Protein AF-A0A7V1WWI4-F1 (afdb_monomer_lite)

Sequence (145 aa):
MEKRYGAALFLVFLICSLVLLLKLFWTYMSAIVLAALIASVFYPLYHRVKMAFRNRESLASLCVTLFLLAILVVPVGWFVGTLSNEAFDFYRRSTTEVSVKRIQDIIEHDPVWAERFKKLGKMTGLTITPHTVEELADAIGKKVG

Radius of gyration: 31.29 Å; chains: 1; bounding box: 67×31×86 Å

Secondary structure (DSSP, 8-state):
-THHHHHHHHHHHHHHHHHHHHHHHHHTHHHHHHHHHHHHHTHHHHHHHHHHTTT-HHHHHHHHHHHHHHHHHHHHHHHHHHHHHHHHHHHHHHHHHS-HHHHHHHHHH-HHHHHHHHHHHHHHS----HHHHHHHHHHHHHHH-

pLDDT: mean 79.8, std 14.47, range [42.44, 97.56]

Structure (mmCIF, N/CA/C/O backbone):
data_AF-A0A7V1WWI4-F1
#
_entry.id   AF-A0A7V1WWI4-F1
#
loop_
_atom_site.group_PDB
_atom_site.id
_atom_site.type_symbol
_atom_site.label_atom_id
_atom_site.label_alt_id
_atom_site.label_comp_id
_atom_site.label_asym_id
_atom_site.label_entity_id
_atom_site.label_seq_id
_atom_site.pdbx_PDB_ins_code
_atom_site.Cartn_x
_atom_site.Cartn_y
_atom_site.Cartn_z
_atom_site.occupancy
_atom_site.B_iso_or_equiv
_atom_site.auth_seq_id
_atom_site.auth_comp_id
_atom_site.auth_asym_id
_atom_site.auth_atom_id
_atom_site.pdbx_PDB_model_num
ATOM 1 N N . MET A 1 1 ? 27.916 -12.711 37.348 1.00 52.62 1 MET A N 1
ATOM 2 C CA . MET A 1 1 ? 27.835 -11.558 36.419 1.00 52.62 1 MET A CA 1
ATOM 3 C C . MET A 1 1 ? 27.254 -11.920 35.042 1.00 52.62 1 MET A C 1
ATOM 5 O O . MET A 1 1 ? 26.811 -11.020 34.346 1.00 52.62 1 MET A O 1
ATOM 9 N N . GLU A 1 2 ? 27.108 -13.209 34.714 1.00 60.47 2 GLU A N 1
ATOM 10 C CA . GLU A 1 2 ? 26.528 -13.769 33.472 1.00 60.47 2 GLU A CA 1
ATOM 11 C C . GLU A 1 2 ? 25.125 -13.245 33.073 1.00 60.47 2 GLU A C 1
ATOM 13 O O . GLU A 1 2 ? 24.885 -12.916 31.914 1.00 60.47 2 GLU A O 1
ATOM 18 N N . LYS A 1 3 ? 24.184 -13.087 34.025 1.00 61.59 3 LYS A N 1
ATOM 19 C CA . LYS A 1 3 ? 22.792 -12.671 33.724 1.00 61.59 3 LYS A CA 1
ATOM 20 C C . LYS A 1 3 ? 22.660 -11.258 33.127 1.00 61.59 3 LYS A C 1
ATOM 22 O O . LYS A 1 3 ? 21.661 -10.974 32.473 1.00 61.59 3 LYS A O 1
ATOM 27 N N . ARG A 1 4 ? 23.643 -10.370 33.336 1.00 65.88 4 ARG A N 1
ATOM 28 C CA . ARG A 1 4 ? 23.599 -8.989 32.810 1.00 65.88 4 ARG A CA 1
ATOM 29 C C . ARG A 1 4 ? 23.880 -8.928 31.306 1.00 65.88 4 ARG A C 1
ATOM 31 O O . ARG A 1 4 ? 23.345 -8.044 30.645 1.00 65.88 4 ARG A O 1
ATOM 38 N N . TYR A 1 5 ? 24.646 -9.875 30.761 1.00 76.94 5 TYR A N 1
ATOM 39 C CA . TYR A 1 5 ? 24.976 -9.899 29.333 1.00 76.94 5 TYR A CA 1
ATOM 40 C C . TYR A 1 5 ? 23.781 -10.320 28.472 1.00 76.94 5 TYR A C 1
ATOM 42 O O . TYR A 1 5 ? 23.530 -9.698 27.445 1.00 76.94 5 TYR A O 1
ATOM 50 N N . GLY A 1 6 ? 22.978 -11.291 28.924 1.00 84.38 6 GLY A N 1
ATOM 51 C CA . GLY A 1 6 ? 21.756 -11.697 28.216 1.00 84.38 6 GLY A CA 1
ATOM 52 C C . GLY A 1 6 ? 20.726 -10.567 28.100 1.00 84.38 6 GLY A C 1
ATOM 53 O O . GLY A 1 6 ? 20.188 -10.328 27.022 1.00 84.38 6 GLY A O 1
ATOM 54 N N . ALA A 1 7 ? 20.507 -9.814 29.185 1.00 88.00 7 ALA A N 1
ATOM 55 C CA . ALA A 1 7 ? 19.606 -8.660 29.176 1.00 88.00 7 ALA A CA 1
ATOM 56 C C . ALA A 1 7 ? 20.125 -7.517 28.286 1.00 88.00 7 ALA A C 1
ATOM 58 O O . ALA A 1 7 ? 19.344 -6.899 27.566 1.00 88.00 7 ALA A O 1
ATOM 59 N N . ALA A 1 8 ? 21.438 -7.259 28.296 1.00 88.62 8 ALA A N 1
ATOM 60 C CA . ALA A 1 8 ? 22.050 -6.251 27.435 1.00 88.62 8 ALA A CA 1
ATOM 61 C C . ALA A 1 8 ? 21.926 -6.616 25.946 1.00 88.62 8 ALA A C 1
ATOM 63 O O . ALA A 1 8 ? 21.534 -5.771 25.146 1.00 88.62 8 ALA A O 1
ATOM 64 N N . LEU A 1 9 ? 22.188 -7.875 25.577 1.00 92.62 9 LEU A N 1
ATOM 65 C CA . LEU A 1 9 ? 22.019 -8.353 24.201 1.00 92.62 9 LEU A CA 1
ATOM 66 C C . LEU A 1 9 ? 20.557 -8.282 23.751 1.00 92.62 9 LEU A C 1
ATOM 68 O O . LEU A 1 9 ? 20.282 -7.769 22.669 1.00 92.62 9 LEU A O 1
ATOM 72 N N . PHE A 1 10 ? 19.617 -8.726 24.591 1.00 94.56 10 PHE A N 1
ATOM 73 C CA . PHE A 1 10 ? 18.186 -8.597 24.309 1.00 94.56 10 PHE A CA 1
ATOM 74 C C . PHE A 1 10 ? 17.789 -7.137 24.060 1.00 94.56 10 PHE A C 1
ATOM 76 O O . PHE A 1 10 ? 17.094 -6.845 23.092 1.00 94.56 10 PHE A O 1
ATOM 83 N N . LEU A 1 11 ? 18.269 -6.212 24.894 1.00 95.44 11 LEU A N 1
ATOM 84 C CA . LEU A 1 11 ? 17.957 -4.792 24.773 1.00 95.44 11 LEU A CA 1
ATOM 85 C C . LEU A 1 11 ? 18.566 -4.170 23.506 1.00 95.44 11 LEU A C 1
ATOM 87 O O . LEU A 1 11 ? 17.898 -3.386 22.837 1.00 95.44 11 LEU A O 1
ATOM 91 N N . VAL A 1 12 ? 19.783 -4.563 23.117 1.00 96.19 12 VAL A N 1
ATOM 92 C CA . VAL A 1 12 ? 20.393 -4.148 21.840 1.00 96.19 12 VAL A CA 1
ATOM 93 C C . VAL A 1 12 ? 19.574 -4.650 20.650 1.00 96.19 12 VAL A C 1
ATOM 95 O O . VAL A 1 12 ? 19.264 -3.867 19.753 1.00 96.19 12 VAL A O 1
ATOM 98 N N . PHE A 1 13 ? 19.174 -5.924 20.644 1.00 96.00 13 PHE A N 1
ATOM 99 C CA . PHE A 1 13 ? 18.316 -6.475 19.590 1.00 96.00 13 PHE A CA 1
ATOM 100 C C . PHE A 1 13 ? 16.937 -5.811 19.554 1.00 96.00 13 PHE A C 1
ATOM 102 O O . PHE A 1 13 ? 16.427 -5.539 18.469 1.00 96.00 13 PHE A O 1
ATOM 109 N N . LEU A 1 14 ? 16.353 -5.505 20.715 1.00 96.88 14 LEU A N 1
ATOM 110 C CA . LEU A 1 14 ? 15.081 -4.794 20.819 1.00 96.88 14 LEU A CA 1
ATOM 111 C C . LEU A 1 14 ? 15.184 -3.394 20.210 1.00 96.88 14 LEU A C 1
ATOM 113 O O . LEU A 1 14 ? 14.349 -3.031 19.387 1.00 96.88 14 LEU A O 1
ATOM 117 N N . ILE A 1 15 ? 16.215 -2.626 20.574 1.00 97.38 15 ILE A N 1
ATOM 118 C CA . ILE A 1 15 ? 16.444 -1.289 20.015 1.00 97.38 15 ILE A CA 1
ATOM 119 C C . ILE A 1 15 ? 16.698 -1.383 18.511 1.00 97.38 15 ILE A C 1
ATOM 121 O O . ILE A 1 15 ? 16.119 -0.613 17.753 1.00 97.38 15 ILE A O 1
ATOM 125 N N . CYS A 1 16 ? 17.513 -2.340 18.066 1.00 97.56 16 CYS A N 1
ATOM 126 C CA . CYS A 1 16 ? 17.766 -2.567 16.646 1.00 97.56 16 CYS A CA 1
ATOM 127 C C . CYS A 1 16 ? 16.455 -2.844 15.893 1.00 97.56 16 CYS A C 1
ATOM 129 O O . CYS A 1 16 ? 16.128 -2.136 14.943 1.00 97.56 16 CYS A O 1
ATOM 131 N N . SER A 1 17 ? 15.648 -3.794 16.373 1.00 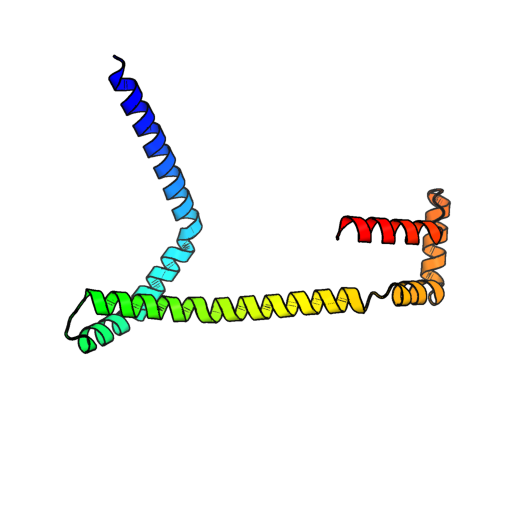96.94 17 SER A N 1
ATOM 132 C CA . SER A 1 17 ? 14.332 -4.112 15.810 1.00 96.94 17 SER A CA 1
ATOM 133 C C . SER A 1 17 ? 13.405 -2.894 15.786 1.00 96.94 17 SER A C 1
ATOM 135 O O . SER A 1 17 ? 12.780 -2.611 14.765 1.00 96.94 17 SER A O 1
ATOM 137 N N . LEU A 1 18 ? 13.376 -2.109 16.868 1.00 97.31 18 LEU A N 1
ATOM 138 C CA . LEU A 1 18 ? 12.579 -0.888 16.952 1.00 97.31 18 LEU A CA 1
ATOM 139 C C . LEU A 1 18 ? 13.032 0.162 15.929 1.00 97.31 18 LEU A C 1
ATOM 141 O O . LEU A 1 18 ? 12.195 0.784 15.281 1.00 97.31 18 LEU A O 1
ATOM 145 N N . VAL A 1 19 ? 14.340 0.343 15.737 1.00 97.38 19 VAL A N 1
ATOM 146 C CA . VAL A 1 19 ? 14.891 1.258 14.727 1.00 97.38 19 VAL A CA 1
ATOM 147 C C . VAL A 1 19 ? 14.530 0.793 13.316 1.00 97.38 19 VAL A C 1
ATOM 149 O O . VAL A 1 19 ? 14.117 1.611 12.494 1.00 97.38 19 VAL A O 1
ATOM 152 N N . LEU A 1 20 ? 14.633 -0.508 13.028 1.00 96.50 20 LEU A N 1
ATOM 153 C CA . LEU A 1 20 ? 14.219 -1.067 11.737 1.00 96.50 20 LEU A CA 1
ATOM 154 C C . LEU A 1 20 ? 12.719 -0.860 11.495 1.00 96.50 20 LEU A C 1
ATOM 156 O O . LEU A 1 20 ? 12.327 -0.439 10.407 1.00 96.50 20 LEU A O 1
ATOM 160 N N . LEU A 1 21 ? 11.892 -1.096 12.513 1.00 96.31 21 LEU A N 1
ATOM 161 C CA . LEU A 1 21 ? 10.452 -0.863 12.472 1.00 96.31 21 LEU A CA 1
ATOM 162 C C . LEU A 1 21 ? 10.138 0.617 12.209 1.00 96.31 21 LEU A C 1
ATOM 164 O O . LEU A 1 21 ? 9.349 0.929 11.324 1.00 96.31 21 LEU A O 1
ATOM 168 N N . LEU A 1 22 ? 10.785 1.544 12.917 1.00 96.25 22 LEU A N 1
ATOM 169 C CA . LEU A 1 22 ? 10.604 2.982 12.698 1.00 96.25 22 LEU A CA 1
ATOM 170 C C . LEU A 1 22 ? 11.044 3.409 11.291 1.00 96.25 22 LEU A C 1
ATOM 172 O O . LEU A 1 22 ? 10.369 4.218 10.657 1.00 96.25 22 LEU A O 1
ATOM 176 N N . LYS A 1 23 ? 12.129 2.833 10.763 1.00 95.69 23 LYS A N 1
ATOM 177 C CA . LYS A 1 23 ? 12.578 3.075 9.384 1.00 95.69 23 LYS A CA 1
ATOM 178 C C . LYS A 1 23 ? 11.576 2.550 8.349 1.00 95.69 23 LYS A C 1
ATOM 180 O O . LYS A 1 23 ? 11.357 3.196 7.322 1.00 95.69 23 LYS A O 1
ATOM 185 N N . LEU A 1 24 ? 10.949 1.406 8.628 1.00 95.25 24 LEU A N 1
ATOM 186 C CA . LEU A 1 24 ? 9.848 0.872 7.830 1.00 95.25 24 LEU A CA 1
ATOM 187 C C . LEU A 1 24 ? 8.679 1.862 7.837 1.00 95.25 24 LEU A C 1
ATOM 189 O O . LEU A 1 24 ? 8.264 2.326 6.780 1.00 95.25 24 LEU A O 1
ATOM 193 N N . PHE A 1 25 ? 8.222 2.273 9.023 1.00 93.38 25 PHE A N 1
ATOM 194 C CA . PHE A 1 25 ? 7.175 3.282 9.171 1.00 93.38 25 PHE A CA 1
ATOM 195 C C . PHE A 1 25 ? 7.493 4.563 8.397 1.00 93.38 25 PHE A C 1
ATOM 197 O O . PHE A 1 25 ? 6.624 5.051 7.686 1.00 93.38 25 PHE A O 1
ATOM 204 N N . TRP A 1 26 ? 8.733 5.058 8.455 1.00 94.25 26 TRP A N 1
ATOM 205 C CA . TRP A 1 26 ? 9.166 6.240 7.705 1.00 94.25 26 TRP A CA 1
ATOM 206 C C . TRP A 1 26 ? 8.974 6.085 6.191 1.00 94.25 26 TRP A C 1
ATOM 208 O O . TRP A 1 26 ? 8.429 6.973 5.542 1.00 94.25 26 TRP A O 1
ATOM 218 N N . THR A 1 27 ? 9.355 4.930 5.637 1.00 94.56 27 THR A N 1
ATOM 219 C CA . THR A 1 27 ? 9.174 4.610 4.208 1.00 94.56 27 THR A CA 1
ATOM 220 C C . THR A 1 27 ? 7.697 4.585 3.812 1.00 94.56 27 THR A C 1
ATOM 222 O O . THR A 1 27 ? 7.335 5.047 2.733 1.00 94.56 27 THR A O 1
ATOM 225 N N . TYR A 1 28 ? 6.828 4.093 4.698 1.00 94.19 28 TYR A N 1
ATOM 226 C CA . TYR A 1 28 ? 5.392 3.957 4.443 1.00 94.19 28 TYR A CA 1
ATOM 227 C C . TYR A 1 28 ? 4.542 5.103 5.010 1.00 94.19 28 TYR A C 1
ATOM 229 O O . TYR A 1 28 ? 3.314 5.016 4.966 1.00 94.19 28 TYR A O 1
ATOM 237 N N . MET A 1 29 ? 5.145 6.195 5.500 1.00 94.06 29 MET A N 1
ATOM 238 C CA . MET A 1 29 ? 4.403 7.312 6.105 1.00 94.06 29 MET A CA 1
ATOM 239 C C . MET A 1 29 ? 3.343 7.877 5.160 1.00 94.06 29 MET A C 1
ATOM 241 O O . MET A 1 29 ? 2.206 8.094 5.570 1.00 94.06 29 MET A O 1
ATOM 245 N N . SER A 1 30 ? 3.681 8.044 3.879 1.00 94.19 30 SER A N 1
ATOM 246 C CA . SER A 1 30 ? 2.730 8.526 2.872 1.00 94.19 30 SER A CA 1
ATOM 247 C C . SER A 1 30 ? 1.515 7.596 2.730 1.00 94.19 30 SER A C 1
ATOM 249 O O . SER A 1 30 ? 0.377 8.066 2.736 1.00 94.19 30 SER A O 1
ATOM 251 N N . ALA A 1 31 ? 1.735 6.278 2.694 1.00 92.25 31 ALA A N 1
ATOM 252 C CA . ALA A 1 31 ? 0.660 5.292 2.599 1.00 92.25 31 ALA A CA 1
ATOM 253 C C . ALA A 1 31 ? -0.219 5.268 3.861 1.00 92.25 31 ALA A C 1
ATOM 255 O O . ALA A 1 31 ? -1.438 5.159 3.756 1.00 92.25 31 ALA A O 1
ATOM 256 N N . ILE A 1 32 ? 0.377 5.417 5.048 1.00 92.88 32 ILE A N 1
ATOM 257 C CA . ILE A 1 32 ? -0.355 5.475 6.323 1.00 92.88 32 ILE A CA 1
ATOM 258 C C . ILE A 1 32 ? -1.231 6.726 6.391 1.00 92.88 32 ILE A C 1
ATOM 260 O O . ILE A 1 32 ? -2.397 6.634 6.771 1.00 92.88 32 ILE A O 1
ATOM 264 N N . VAL A 1 33 ? -0.702 7.882 5.983 1.00 95.38 33 VAL A N 1
ATOM 265 C CA . VAL A 1 33 ? -1.476 9.129 5.910 1.00 95.38 33 VAL A CA 1
ATOM 266 C C . VAL A 1 33 ? -2.639 8.976 4.933 1.00 95.38 33 VAL A C 1
ATOM 268 O O . VAL A 1 33 ? -3.767 9.323 5.274 1.00 95.38 33 VAL A O 1
ATOM 271 N N . LEU A 1 34 ? -2.403 8.399 3.752 1.00 93.38 34 LEU A N 1
ATOM 272 C CA . LEU A 1 34 ? -3.462 8.139 2.778 1.00 93.38 34 LEU A CA 1
ATOM 273 C C . LEU A 1 34 ? -4.537 7.199 3.344 1.00 93.38 34 LEU A C 1
ATOM 275 O O . LEU A 1 34 ? -5.726 7.486 3.220 1.00 93.38 34 LEU A O 1
ATOM 279 N N . ALA A 1 35 ? -4.138 6.117 4.015 1.00 90.69 35 ALA A N 1
ATOM 280 C CA . ALA A 1 35 ? -5.067 5.201 4.669 1.00 90.69 35 ALA A CA 1
ATOM 281 C C . ALA A 1 35 ? -5.894 5.902 5.759 1.00 90.69 35 ALA A C 1
ATOM 283 O O . ALA A 1 35 ? -7.102 5.689 5.833 1.00 90.69 35 ALA A O 1
ATOM 284 N N . ALA A 1 36 ? -5.279 6.774 6.566 1.00 91.75 36 ALA A N 1
ATOM 285 C CA . ALA A 1 36 ? -5.972 7.557 7.587 1.00 91.75 36 ALA A CA 1
ATOM 286 C C . ALA A 1 36 ? -6.961 8.565 6.979 1.00 91.75 36 ALA A C 1
ATOM 288 O O . ALA A 1 36 ? -8.078 8.709 7.479 1.00 91.75 36 ALA A O 1
ATOM 289 N N . LEU A 1 37 ? -6.589 9.225 5.877 1.00 94.44 37 LEU A N 1
ATOM 290 C CA . LEU A 1 37 ? -7.480 10.119 5.135 1.00 94.44 37 LEU A CA 1
ATOM 291 C C . LEU A 1 37 ? -8.691 9.362 4.590 1.00 94.44 37 LEU A C 1
ATOM 293 O O . LEU A 1 37 ? -9.823 9.789 4.802 1.00 94.44 37 LEU A O 1
ATOM 297 N N . ILE A 1 38 ? -8.466 8.211 3.952 1.00 90.25 38 ILE A N 1
ATOM 298 C CA . ILE A 1 38 ? -9.541 7.342 3.466 1.00 90.25 38 ILE A CA 1
ATOM 299 C C . ILE A 1 38 ? -10.425 6.914 4.644 1.00 90.25 38 ILE A C 1
ATOM 301 O O . ILE A 1 38 ? -11.629 7.148 4.622 1.00 90.25 38 ILE A O 1
ATOM 305 N N . ALA A 1 39 ? -9.851 6.365 5.715 1.00 89.00 39 ALA A N 1
ATOM 306 C CA . ALA A 1 39 ? -10.616 5.938 6.885 1.00 89.00 39 ALA A CA 1
ATOM 307 C C . ALA A 1 39 ? -11.472 7.073 7.480 1.00 89.00 39 ALA A C 1
ATOM 309 O O . ALA A 1 39 ? -12.622 6.840 7.847 1.00 89.00 39 ALA A O 1
ATOM 310 N N . SER A 1 40 ? -10.946 8.301 7.518 1.00 89.19 40 SER A N 1
ATOM 311 C CA . SER A 1 40 ? -11.673 9.493 7.969 1.00 89.19 40 SER A CA 1
ATOM 312 C C . SER A 1 40 ? -12.847 9.845 7.047 1.00 89.19 40 SER A C 1
ATOM 314 O O . SER A 1 40 ? -13.975 10.012 7.510 1.00 89.19 40 SER A O 1
ATOM 316 N N . VAL A 1 41 ? -12.625 9.868 5.729 1.00 90.50 41 VAL A N 1
ATOM 317 C CA . VAL A 1 41 ? -13.674 10.143 4.729 1.00 90.50 41 VAL A CA 1
ATOM 318 C C . VAL A 1 41 ? -14.778 9.081 4.762 1.00 90.50 41 VAL A C 1
ATOM 320 O O . VAL A 1 41 ? -15.957 9.400 4.607 1.00 90.50 41 VAL A O 1
ATOM 323 N N . PHE A 1 42 ? -14.417 7.821 5.007 1.00 86.81 42 PHE A N 1
ATOM 324 C CA . PHE A 1 42 ? -15.352 6.697 5.091 1.00 86.81 42 PHE A CA 1
ATOM 325 C C . PHE A 1 42 ? -15.900 6.450 6.512 1.00 86.81 42 PHE A C 1
ATOM 327 O O . PHE A 1 42 ? -16.729 5.562 6.710 1.00 86.81 42 PHE A O 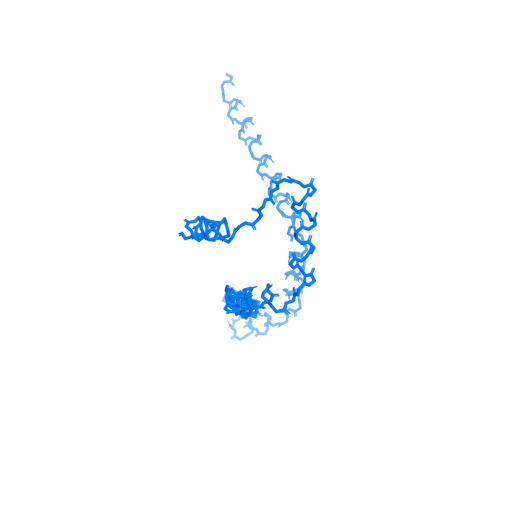1
ATOM 334 N N . TYR A 1 43 ? -15.540 7.262 7.507 1.00 85.19 43 TYR A N 1
ATOM 335 C CA . TYR A 1 43 ? -16.108 7.190 8.855 1.00 85.19 43 TYR A CA 1
ATOM 336 C C . TYR A 1 43 ? -17.652 7.297 8.917 1.00 85.19 43 TYR A C 1
ATOM 338 O O . TYR A 1 43 ? -18.275 6.488 9.615 1.00 85.19 43 TYR A O 1
ATOM 346 N N . PRO A 1 44 ? -18.336 8.204 8.181 1.00 84.75 44 PRO A N 1
ATOM 347 C CA . PRO A 1 44 ? -19.803 8.221 8.151 1.00 84.75 44 PRO A CA 1
ATOM 348 C C . PRO A 1 44 ? -20.409 6.920 7.600 1.00 84.75 44 PRO A C 1
ATOM 350 O O . PRO A 1 44 ? -21.498 6.524 8.025 1.00 84.75 44 PRO A O 1
ATOM 353 N N . LEU A 1 45 ? -19.703 6.219 6.701 1.00 84.00 45 LEU A N 1
ATOM 354 C CA . LEU A 1 45 ? -20.120 4.904 6.213 1.00 84.00 45 LEU A CA 1
ATOM 355 C C . LEU A 1 45 ? -20.067 3.868 7.343 1.00 84.00 45 LEU A C 1
ATOM 357 O O . LEU A 1 45 ? -21.022 3.111 7.511 1.00 84.00 45 LEU A O 1
ATOM 361 N N . TYR A 1 46 ? -19.020 3.891 8.175 1.00 85.19 46 TYR A N 1
ATOM 362 C CA . TYR A 1 46 ? -18.942 3.030 9.358 1.00 85.19 46 TYR A CA 1
ATOM 363 C C . TYR A 1 46 ? -20.118 3.238 10.312 1.00 85.19 46 TYR A C 1
ATOM 365 O O . TYR A 1 46 ? -20.725 2.263 10.753 1.00 85.19 46 TYR A O 1
ATOM 373 N N . HIS A 1 47 ? -20.515 4.485 10.570 1.00 84.44 47 HIS A N 1
ATOM 374 C CA . HIS A 1 47 ? -21.669 4.761 11.427 1.00 84.44 47 HIS A CA 1
ATOM 375 C C . HIS A 1 47 ? -22.989 4.236 10.828 1.00 84.44 47 HIS A C 1
ATOM 377 O O . HIS A 1 47 ? -23.813 3.660 11.541 1.00 84.44 47 HIS A O 1
ATOM 383 N N . ARG A 1 48 ? -23.184 4.380 9.508 1.00 85.88 48 ARG A N 1
ATOM 384 C CA . ARG A 1 48 ? -24.355 3.836 8.788 1.00 85.88 48 ARG A CA 1
ATOM 385 C C . ARG A 1 48 ? -24.415 2.308 8.895 1.00 85.88 48 ARG A C 1
ATOM 387 O O . ARG A 1 48 ? -25.469 1.759 9.214 1.00 85.88 48 ARG A O 1
ATOM 394 N N . VAL A 1 49 ? -23.283 1.628 8.705 1.00 84.00 49 VAL A N 1
ATOM 395 C CA . VAL A 1 49 ? -23.179 0.165 8.840 1.00 84.00 49 VAL A CA 1
ATOM 396 C C . VAL A 1 49 ? -23.387 -0.270 10.295 1.00 84.00 49 VAL A C 1
ATOM 398 O O . VAL A 1 49 ? -24.126 -1.215 10.553 1.00 84.00 49 VAL A O 1
ATOM 401 N N . LYS A 1 50 ? -22.828 0.454 11.270 1.00 85.94 50 LYS A N 1
ATOM 402 C CA . LYS A 1 50 ? -23.020 0.192 12.706 1.00 85.94 50 LYS A CA 1
ATOM 403 C C . LYS A 1 50 ? -24.495 0.252 13.117 1.00 85.94 50 LYS A C 1
ATOM 405 O O . LYS A 1 50 ? -24.949 -0.603 13.881 1.00 85.94 50 LYS A O 1
ATOM 410 N N . MET A 1 51 ? -25.255 1.210 12.579 1.00 83.12 51 MET A N 1
ATOM 411 C CA . MET A 1 51 ? -26.705 1.287 12.787 1.00 83.12 51 MET A CA 1
ATOM 412 C C . MET A 1 51 ? -27.442 0.087 12.174 1.00 83.12 51 MET A C 1
ATOM 414 O O . MET A 1 51 ? -28.294 -0.500 12.839 1.00 83.12 51 MET A O 1
ATOM 418 N N . ALA A 1 52 ? -27.074 -0.338 10.961 1.00 82.25 52 ALA A N 1
ATOM 419 C CA . ALA A 1 52 ? -27.658 -1.522 10.322 1.00 82.25 52 ALA A CA 1
ATOM 420 C C . ALA A 1 52 ? -27.361 -2.826 11.094 1.00 82.25 52 ALA A C 1
ATOM 422 O O . ALA A 1 52 ? -28.220 -3.698 11.207 1.00 82.25 52 ALA A O 1
ATOM 423 N N . PHE A 1 53 ? -26.177 -2.939 11.703 1.00 82.12 53 PHE A N 1
ATOM 424 C CA . PHE A 1 53 ? -25.736 -4.109 12.475 1.00 82.12 53 PHE A CA 1
ATOM 425 C C . PHE A 1 53 ? -26.200 -4.114 13.947 1.00 82.12 53 PHE A C 1
ATOM 427 O O . PHE A 1 53 ? -25.617 -4.816 14.778 1.00 82.12 53 PHE A O 1
ATOM 434 N N . ARG A 1 54 ? -27.251 -3.353 14.298 1.00 80.75 54 ARG A N 1
ATOM 435 C CA . ARG A 1 54 ? -27.799 -3.251 15.671 1.00 80.75 54 ARG A CA 1
ATOM 436 C C . ARG A 1 54 ? -26.718 -2.921 16.710 1.00 80.75 54 ARG A C 1
ATOM 438 O O . ARG A 1 54 ? -26.682 -3.515 17.784 1.00 80.75 54 ARG A O 1
ATOM 445 N N . ASN A 1 55 ? -25.825 -1.984 16.383 1.00 77.19 55 ASN A N 1
ATOM 446 C CA . ASN A 1 55 ? -24.774 -1.491 17.279 1.00 77.19 55 ASN A CA 1
ATOM 447 C C . ASN A 1 55 ? -23.667 -2.516 17.621 1.00 77.19 55 ASN A C 1
ATOM 449 O O . ASN A 1 55 ? -22.891 -2.306 18.552 1.00 77.19 55 ASN A O 1
ATOM 453 N N . ARG A 1 56 ? -23.550 -3.621 16.867 1.00 82.19 56 ARG A N 1
ATOM 454 C CA . ARG A 1 56 ? -22.440 -4.578 17.016 1.00 82.19 56 ARG A CA 1
ATOM 455 C C . ARG A 1 56 ? -21.160 -4.032 16.387 1.00 82.19 56 ARG A C 1
ATOM 457 O O . ARG A 1 56 ? -20.918 -4.201 15.194 1.00 82.19 56 ARG A O 1
ATOM 464 N N . GLU A 1 57 ? -20.327 -3.413 17.215 1.00 82.81 57 GLU A N 1
ATOM 465 C CA . GLU A 1 57 ? -19.117 -2.698 16.787 1.00 82.81 57 GLU A CA 1
ATOM 466 C C . GLU A 1 57 ? -18.117 -3.583 16.031 1.00 82.81 57 GLU A C 1
ATOM 468 O O . GLU A 1 57 ? -17.632 -3.192 14.973 1.00 82.81 57 GLU A O 1
ATOM 473 N N . SER A 1 58 ? -17.864 -4.802 16.520 1.00 85.12 58 SER A N 1
ATOM 474 C CA . SER A 1 58 ? -16.881 -5.720 15.922 1.00 85.12 58 SER A CA 1
ATOM 475 C C . SER A 1 58 ? -17.269 -6.205 14.517 1.00 85.12 58 SER A C 1
ATOM 477 O O . SER A 1 58 ? -16.413 -6.302 13.641 1.00 85.12 58 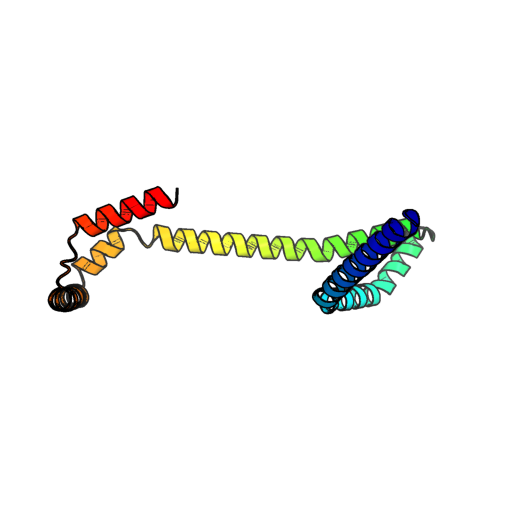SER A O 1
ATOM 479 N N . LEU A 1 59 ? -18.556 -6.473 14.270 1.00 85.81 59 LEU A N 1
ATOM 480 C CA . LEU A 1 59 ? -19.020 -6.901 12.944 1.00 85.81 59 LEU A CA 1
ATOM 481 C C . LEU A 1 59 ? -19.043 -5.730 11.957 1.00 85.81 59 LEU A C 1
ATOM 483 O O . LEU A 1 59 ? -18.681 -5.897 10.794 1.00 85.81 59 LEU A O 1
ATOM 487 N N . ALA A 1 60 ? -19.430 -4.542 12.428 1.00 86.75 60 ALA A N 1
ATOM 488 C CA . ALA A 1 60 ? -19.444 -3.341 11.606 1.00 86.75 60 ALA A CA 1
ATOM 489 C C . ALA A 1 60 ? -18.028 -2.932 11.169 1.00 86.75 60 ALA A C 1
ATOM 491 O O . ALA A 1 60 ? -17.826 -2.605 10.000 1.00 86.75 60 ALA A O 1
ATOM 492 N N . SER A 1 61 ? -17.039 -2.989 12.070 1.00 88.19 61 SER A N 1
ATOM 493 C CA . SER A 1 61 ? -15.657 -2.612 11.750 1.00 88.19 61 SER A CA 1
ATOM 494 C C . SER A 1 61 ? -15.016 -3.590 10.772 1.00 88.19 61 SER A C 1
ATOM 496 O O . SER A 1 61 ? -14.403 -3.159 9.795 1.00 88.19 61 SER A O 1
ATOM 498 N N . LEU A 1 62 ? -15.220 -4.895 10.971 1.00 90.06 62 LEU A N 1
ATOM 499 C CA . LEU A 1 62 ? -14.745 -5.925 10.050 1.00 90.06 62 LEU A CA 1
ATOM 500 C C . LEU A 1 62 ? -15.355 -5.747 8.653 1.00 90.06 62 LEU A C 1
ATOM 502 O O . LEU A 1 62 ? -14.635 -5.769 7.658 1.00 90.06 62 LEU A O 1
ATOM 506 N N . CYS A 1 63 ? -16.669 -5.517 8.578 1.00 90.19 63 CYS A N 1
ATOM 507 C CA . CYS A 1 63 ? -17.378 -5.345 7.312 1.00 90.19 63 CYS A CA 1
ATOM 508 C C . CYS A 1 63 ? -16.870 -4.123 6.532 1.00 90.19 63 CYS A C 1
ATOM 510 O O . CYS A 1 63 ? -16.553 -4.234 5.350 1.00 90.19 63 CYS A O 1
ATOM 512 N N . VAL A 1 64 ? -16.719 -2.976 7.199 1.00 90.25 64 VAL A N 1
ATOM 513 C CA . VAL A 1 64 ? -16.225 -1.742 6.567 1.00 90.25 64 VAL A CA 1
ATOM 514 C C . VAL A 1 64 ? -14.761 -1.870 6.156 1.00 90.25 64 VAL A C 1
ATOM 516 O O . VAL A 1 64 ? -14.391 -1.407 5.081 1.00 90.25 64 VAL A O 1
ATOM 519 N N . THR A 1 65 ? -13.937 -2.541 6.962 1.00 90.81 65 THR A N 1
ATOM 520 C CA . THR A 1 65 ? -12.529 -2.798 6.625 1.00 90.81 65 THR A CA 1
ATOM 521 C C . THR A 1 65 ? -12.416 -3.699 5.399 1.00 90.81 65 THR A C 1
ATOM 523 O O . THR A 1 65 ? -11.648 -3.400 4.490 1.00 90.81 65 THR A O 1
ATOM 526 N N . LEU A 1 66 ? -13.215 -4.768 5.329 1.00 92.94 66 LEU A N 1
ATOM 527 C CA . LEU A 1 66 ? -13.238 -5.669 4.176 1.00 92.94 66 LEU A CA 1
ATOM 528 C C . LEU A 1 66 ? -13.749 -4.958 2.917 1.00 92.94 66 LEU A C 1
ATOM 530 O O . LEU A 1 66 ? -13.203 -5.146 1.834 1.00 92.94 66 LEU A O 1
ATOM 534 N N . PHE A 1 67 ? -14.758 -4.102 3.067 1.00 91.38 67 PHE A N 1
ATOM 535 C CA . PHE A 1 67 ? -15.273 -3.271 1.984 1.00 91.38 67 PHE A CA 1
ATOM 536 C C . PHE A 1 67 ? -14.211 -2.293 1.455 1.00 91.38 67 PHE A C 1
ATOM 538 O O . PHE A 1 67 ? -13.990 -2.217 0.247 1.00 91.38 67 PHE A O 1
ATOM 545 N N . LEU A 1 68 ? -13.504 -1.595 2.352 1.00 91.38 68 LEU A N 1
ATOM 546 C CA . LEU A 1 68 ? -12.385 -0.710 2.009 1.00 91.38 68 LEU A CA 1
ATOM 547 C C . LEU A 1 68 ? -11.206 -1.466 1.377 1.00 91.38 68 LEU A C 1
ATOM 549 O O . LEU A 1 68 ? -10.528 -0.947 0.495 1.00 91.38 68 LEU A O 1
ATOM 553 N N . LEU A 1 69 ? -10.958 -2.703 1.797 1.00 92.19 69 LEU A N 1
ATOM 554 C CA . LEU A 1 69 ? -9.946 -3.546 1.173 1.00 92.19 69 LEU A CA 1
ATOM 555 C C . LEU A 1 69 ? -10.362 -3.905 -0.254 1.00 92.19 69 LEU A C 1
ATOM 557 O O . LEU A 1 69 ? -9.575 -3.727 -1.177 1.00 92.19 69 LEU A O 1
ATOM 561 N N . ALA A 1 70 ? -11.603 -4.349 -0.457 1.00 93.31 70 ALA A N 1
ATOM 562 C CA . ALA A 1 70 ? -12.105 -4.704 -1.780 1.00 93.31 70 ALA A CA 1
ATOM 563 C C . ALA A 1 70 ? -12.073 -3.509 -2.746 1.00 93.31 70 ALA A C 1
ATOM 565 O O . ALA A 1 70 ? -11.572 -3.644 -3.861 1.00 93.31 70 ALA A O 1
ATOM 566 N N . ILE A 1 71 ? -12.533 -2.328 -2.314 1.00 91.00 71 ILE A N 1
ATOM 567 C CA . ILE A 1 71 ? -12.560 -1.128 -3.166 1.00 91.00 71 ILE A CA 1
ATOM 568 C C . ILE A 1 71 ? -11.157 -0.646 -3.558 1.00 91.00 71 ILE A C 1
ATOM 570 O O . ILE A 1 71 ? -11.015 -0.017 -4.599 1.00 91.00 71 ILE A O 1
ATOM 574 N N . LEU A 1 72 ? -10.124 -0.947 -2.764 1.00 91.00 72 LEU A N 1
ATOM 575 C CA . LEU A 1 72 ? -8.732 -0.620 -3.087 1.00 91.00 72 LEU A CA 1
ATOM 576 C C . LEU A 1 72 ? -8.056 -1.712 -3.925 1.00 91.00 72 LEU A C 1
ATOM 578 O O . LEU A 1 72 ? -7.402 -1.413 -4.919 1.00 91.00 72 LEU A O 1
ATOM 582 N N . VAL A 1 73 ? -8.210 -2.981 -3.546 1.00 93.31 73 VAL A N 1
ATOM 583 C CA . VAL A 1 73 ? -7.494 -4.105 -4.168 1.00 93.31 73 VAL A CA 1
ATOM 584 C C . VAL A 1 73 ? -8.042 -4.435 -5.552 1.00 93.31 73 VAL A C 1
ATOM 586 O O . VAL A 1 73 ? -7.259 -4.707 -6.456 1.00 93.31 73 VAL A O 1
ATOM 589 N N . VAL A 1 74 ? -9.363 -4.389 -5.748 1.00 95.12 74 VAL A N 1
ATOM 590 C CA . VAL A 1 74 ? -9.991 -4.716 -7.039 1.00 95.12 74 VAL A CA 1
ATOM 591 C C . VAL A 1 74 ? -9.499 -3.814 -8.182 1.00 95.12 74 VAL A C 1
ATOM 593 O O . VAL A 1 74 ? -9.024 -4.362 -9.178 1.00 95.12 74 VAL A O 1
ATOM 596 N N . PRO A 1 75 ? -9.546 -2.468 -8.089 1.00 93.94 75 PRO A N 1
ATOM 597 C CA . PRO A 1 75 ? -9.085 -1.615 -9.184 1.00 93.94 75 PRO A CA 1
ATOM 598 C C . PRO A 1 75 ? -7.577 -1.718 -9.410 1.00 93.94 75 PRO A C 1
ATOM 600 O O . PRO A 1 75 ? -7.140 -1.694 -10.556 1.00 93.94 75 PRO A O 1
ATOM 603 N N . VAL A 1 76 ? -6.780 -1.884 -8.348 1.00 93.88 76 VAL A N 1
ATOM 604 C CA . VAL A 1 76 ? -5.327 -2.068 -8.477 1.00 93.88 76 VAL A CA 1
ATOM 605 C C . VAL A 1 76 ? -5.010 -3.389 -9.174 1.00 93.88 76 VAL A C 1
ATOM 607 O O . VAL A 1 76 ? -4.212 -3.408 -10.105 1.00 93.88 76 VAL A O 1
ATOM 610 N N . GLY A 1 77 ? -5.657 -4.484 -8.772 1.00 92.88 77 GLY A N 1
ATOM 611 C CA . GLY A 1 77 ? -5.482 -5.794 -9.396 1.00 92.88 77 GLY A CA 1
ATOM 612 C C . GLY A 1 77 ? -5.898 -5.792 -10.866 1.00 92.88 77 GLY A C 1
ATOM 613 O O . GLY A 1 77 ? -5.162 -6.301 -11.708 1.00 92.88 77 GLY A O 1
ATOM 614 N N . TRP A 1 78 ? -7.028 -5.153 -11.184 1.00 94.88 78 TRP A N 1
ATOM 615 C CA . TRP A 1 78 ? -7.459 -4.947 -12.566 1.00 94.88 78 TRP A CA 1
ATOM 616 C C . TRP A 1 78 ? -6.420 -4.157 -13.367 1.00 94.88 78 TRP A C 1
ATOM 618 O O . TRP A 1 78 ? -5.986 -4.617 -14.418 1.00 94.88 78 TRP A O 1
ATOM 628 N N . PHE A 1 79 ? -5.976 -3.010 -12.845 1.00 95.38 79 PHE A N 1
ATOM 629 C CA . PHE A 1 79 ? -5.011 -2.131 -13.505 1.00 95.38 79 PHE A CA 1
ATOM 630 C C . PHE A 1 79 ? -3.663 -2.818 -13.766 1.00 95.38 79 PHE A C 1
ATOM 632 O O . PHE A 1 79 ? -3.116 -2.737 -14.865 1.00 95.38 79 PHE A O 1
ATOM 639 N N . VAL A 1 80 ? -3.135 -3.542 -12.775 1.00 94.75 80 VAL A N 1
ATOM 640 C CA . VAL A 1 80 ? -1.894 -4.317 -12.924 1.00 94.75 80 VAL A CA 1
ATOM 641 C C . VAL A 1 80 ? -2.078 -5.445 -13.937 1.00 94.75 80 VAL A C 1
ATOM 643 O O . VAL A 1 80 ? -1.183 -5.685 -14.746 1.00 94.75 80 VAL A O 1
ATOM 646 N N . GLY A 1 81 ? -3.232 -6.115 -13.928 1.00 92.88 81 GLY A N 1
ATOM 647 C CA . GLY A 1 81 ? -3.567 -7.158 -14.895 1.00 92.88 81 GLY A CA 1
ATOM 648 C C . GLY A 1 81 ? -3.616 -6.629 -16.328 1.00 92.88 81 GLY A C 1
ATOM 649 O O . GLY A 1 81 ? -2.987 -7.204 -17.215 1.00 92.88 81 GLY A O 1
ATOM 650 N N . THR A 1 82 ? -4.290 -5.497 -16.556 1.00 94.19 82 THR A N 1
ATOM 651 C CA . THR A 1 82 ? -4.334 -4.852 -17.876 1.00 94.19 82 THR A CA 1
ATOM 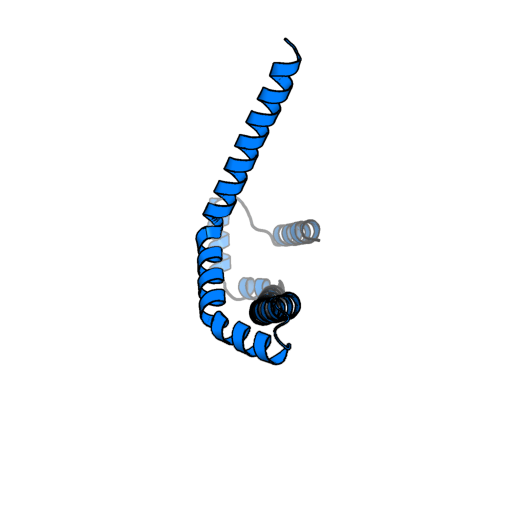652 C C . THR A 1 82 ? -2.952 -4.406 -18.333 1.00 94.19 82 THR A C 1
ATOM 654 O O . THR A 1 82 ? -2.567 -4.699 -19.459 1.00 94.19 82 THR A O 1
ATOM 657 N N . LEU A 1 83 ? -2.170 -3.783 -17.446 1.00 94.00 83 LEU A N 1
ATOM 658 C CA . LEU A 1 83 ? -0.825 -3.313 -17.773 1.00 94.00 83 LEU A CA 1
ATOM 659 C C . LEU A 1 83 ? 0.117 -4.478 -18.110 1.00 94.00 83 LEU A C 1
ATOM 661 O O . LEU A 1 83 ? 0.941 -4.383 -19.015 1.00 94.00 83 LEU A O 1
ATOM 665 N N . SER A 1 84 ? -0.029 -5.596 -17.399 1.00 94.00 84 SER A N 1
ATOM 666 C CA . SER A 1 84 ? 0.746 -6.815 -17.639 1.00 94.00 84 SER A CA 1
ATOM 667 C C . SER A 1 84 ? 0.392 -7.452 -18.985 1.00 94.00 84 SER A C 1
ATOM 669 O O . SER A 1 84 ? 1.293 -7.864 -19.712 1.00 94.00 84 SER A O 1
ATOM 671 N N . ASN A 1 85 ? -0.895 -7.481 -19.354 1.00 92.50 85 ASN A N 1
ATOM 672 C CA . ASN A 1 85 ? -1.329 -7.929 -20.680 1.00 92.50 85 ASN A CA 1
ATOM 673 C C . ASN A 1 85 ? -0.795 -7.019 -21.791 1.00 92.50 85 ASN A C 1
ATOM 675 O O . ASN A 1 85 ? -0.269 -7.525 -22.776 1.00 92.50 85 ASN A O 1
ATOM 679 N N . GLU A 1 86 ? -0.858 -5.697 -21.624 1.00 90.81 86 GLU A N 1
ATOM 680 C CA . GLU A 1 86 ? -0.294 -4.755 -22.599 1.00 90.81 86 GLU A CA 1
ATOM 681 C C . GLU A 1 86 ? 1.222 -4.919 -22.752 1.00 90.81 86 GLU A C 1
ATOM 683 O O . GLU A 1 86 ? 1.730 -4.937 -23.873 1.00 90.81 86 GLU A O 1
ATOM 688 N N . ALA A 1 87 ? 1.951 -5.095 -21.647 1.00 91.38 87 ALA A N 1
ATOM 689 C CA . ALA A 1 87 ? 3.389 -5.347 -21.680 1.00 91.38 87 ALA A CA 1
ATOM 690 C C . ALA A 1 87 ? 3.723 -6.670 -22.390 1.00 91.38 87 ALA A C 1
ATOM 692 O O . ALA A 1 87 ? 4.675 -6.732 -23.171 1.00 91.38 87 ALA A O 1
ATOM 693 N N . PHE A 1 88 ? 2.929 -7.719 -22.160 1.00 88.75 88 PHE A N 1
ATOM 694 C CA . PHE A 1 88 ? 3.106 -9.013 -22.816 1.00 88.75 88 PHE A CA 1
ATOM 695 C C . PHE A 1 88 ? 2.780 -8.949 -24.312 1.00 88.75 88 PHE A C 1
ATOM 697 O O . PHE A 1 88 ? 3.532 -9.475 -25.132 1.00 88.75 88 PHE A O 1
ATOM 704 N N . ASP A 1 89 ? 1.711 -8.249 -24.687 1.00 87.12 89 ASP A N 1
ATOM 705 C CA . ASP A 1 89 ? 1.359 -8.004 -26.084 1.00 87.12 89 ASP A CA 1
ATOM 706 C C . ASP A 1 89 ? 2.423 -7.163 -26.794 1.00 87.12 89 ASP A C 1
ATOM 708 O O . ASP A 1 89 ? 2.798 -7.472 -27.925 1.00 87.12 89 ASP A O 1
ATOM 712 N N . PHE A 1 90 ? 2.965 -6.138 -26.134 1.00 85.00 90 PHE A N 1
ATOM 713 C CA . PHE A 1 90 ? 4.078 -5.347 -26.655 1.00 85.00 90 PHE A CA 1
ATOM 714 C C . PHE A 1 90 ? 5.334 -6.199 -26.869 1.00 85.00 90 PHE A C 1
ATOM 716 O O . PHE A 1 90 ? 5.969 -6.111 -27.924 1.00 85.00 90 PHE A O 1
ATOM 723 N N . TYR A 1 91 ? 5.666 -7.065 -25.906 1.00 83.81 91 TYR A N 1
ATOM 724 C CA . TYR A 1 91 ? 6.767 -8.017 -26.030 1.00 83.81 91 TYR A CA 1
ATOM 725 C C . TYR A 1 91 ? 6.541 -8.958 -27.218 1.00 83.81 91 TYR A C 1
ATOM 727 O O . TYR A 1 91 ? 7.385 -9.044 -28.107 1.00 83.81 91 TYR A O 1
ATOM 735 N N . ARG A 1 92 ? 5.358 -9.577 -27.313 1.00 80.94 92 ARG A N 1
ATOM 736 C CA . ARG A 1 92 ? 5.002 -10.460 -28.429 1.00 80.94 92 ARG A CA 1
ATOM 737 C C . ARG A 1 92 ? 5.062 -9.759 -29.776 1.00 80.94 92 ARG A C 1
ATOM 739 O O . ARG A 1 92 ? 5.603 -10.340 -30.713 1.00 80.94 92 ARG A O 1
ATOM 746 N N . ARG A 1 93 ? 4.529 -8.541 -29.900 1.00 75.50 93 ARG A N 1
ATOM 747 C CA . ARG A 1 93 ? 4.597 -7.763 -31.147 1.00 75.50 93 ARG A CA 1
ATOM 748 C C . ARG A 1 93 ? 6.040 -7.464 -31.516 1.00 75.50 93 ARG A C 1
ATOM 750 O O . ARG A 1 93 ? 6.425 -7.723 -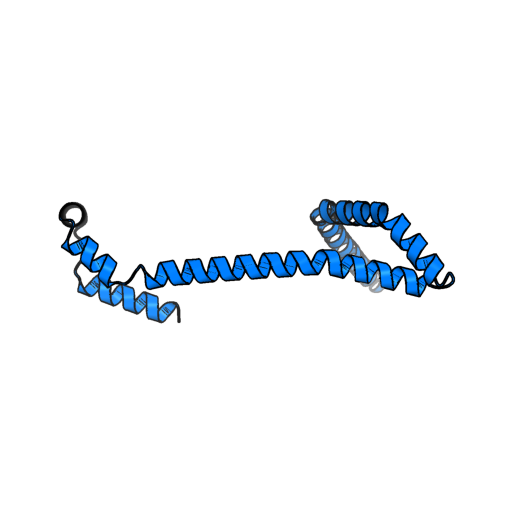32.647 1.00 75.50 93 ARG A O 1
ATOM 757 N N . SER A 1 94 ? 6.856 -7.036 -30.559 1.00 76.50 94 SER A N 1
ATOM 758 C CA . SER A 1 94 ? 8.275 -6.757 -30.794 1.00 76.50 94 SER A CA 1
ATOM 759 C C . SER A 1 94 ? 9.039 -8.007 -31.241 1.00 76.50 94 SER A C 1
ATOM 761 O O . SER A 1 94 ? 9.792 -7.949 -32.201 1.00 76.50 94 SER A O 1
ATOM 763 N N . THR A 1 95 ? 8.805 -9.167 -30.626 1.00 69.88 95 THR A N 1
ATOM 764 C CA . THR A 1 95 ? 9.495 -10.413 -31.006 1.00 69.88 95 THR A CA 1
ATOM 765 C C . THR A 1 95 ? 8.952 -11.034 -32.299 1.00 69.88 95 THR A C 1
ATOM 767 O O . THR A 1 95 ? 9.701 -11.673 -33.028 1.00 69.88 95 THR A O 1
ATOM 770 N N . THR A 1 96 ? 7.665 -10.851 -32.613 1.00 60.50 96 THR A N 1
ATOM 771 C CA . THR A 1 96 ? 7.039 -11.443 -33.815 1.00 60.50 96 THR A CA 1
ATOM 772 C C . THR A 1 96 ? 7.248 -10.569 -35.061 1.00 60.50 96 THR A C 1
ATOM 774 O O . THR A 1 96 ? 7.406 -11.096 -36.159 1.00 60.50 96 THR A O 1
ATOM 777 N N . GLU A 1 97 ? 7.294 -9.240 -34.911 1.00 55.41 97 GLU A N 1
ATOM 778 C CA . GLU A 1 97 ? 7.561 -8.290 -36.006 1.00 55.41 97 GLU A CA 1
ATOM 779 C C . GLU A 1 97 ? 9.050 -8.142 -36.322 1.00 55.41 97 GLU A C 1
ATOM 781 O O . GLU A 1 97 ? 9.412 -7.886 -37.474 1.00 55.41 97 GLU A O 1
ATOM 786 N N . VAL A 1 98 ? 9.920 -8.367 -35.334 1.00 56.69 98 VAL A N 1
ATOM 787 C CA . VAL A 1 98 ? 11.363 -8.541 -35.539 1.00 56.69 98 VAL A CA 1
ATOM 788 C C . VAL A 1 98 ? 11.619 -9.999 -35.928 1.00 56.69 98 VAL A C 1
ATOM 790 O O . VAL A 1 98 ? 12.384 -10.733 -35.309 1.00 56.69 98 VAL A O 1
ATOM 793 N N . SER A 1 99 ? 10.943 -10.448 -36.986 1.00 59.41 99 SER A N 1
ATOM 794 C CA . SER A 1 99 ? 11.384 -11.642 -37.688 1.00 59.41 99 SER A CA 1
ATOM 795 C C . SER A 1 99 ? 12.800 -11.371 -38.183 1.00 59.41 99 SER A C 1
ATOM 797 O O . SER A 1 99 ? 13.060 -10.327 -38.785 1.00 59.41 99 SER A O 1
ATOM 799 N N . VAL A 1 100 ? 13.707 -12.324 -37.983 1.00 58.25 100 VAL A N 1
ATOM 800 C CA . VAL A 1 100 ? 15.041 -12.334 -38.604 1.00 58.25 100 VAL A CA 1
ATOM 801 C C . VAL A 1 100 ? 14.948 -12.054 -40.114 1.00 58.25 100 VAL A C 1
ATOM 803 O O . VAL A 1 100 ? 15.846 -11.433 -40.671 1.00 58.25 100 VAL A O 1
ATOM 806 N N . LYS A 1 101 ? 13.807 -12.379 -40.748 1.00 58.59 101 LYS A N 1
ATOM 807 C CA . LYS A 1 101 ? 13.477 -12.007 -42.130 1.00 58.59 101 LYS A CA 1
ATOM 808 C C . LYS A 1 101 ? 13.328 -10.501 -42.364 1.00 58.59 101 LYS A C 1
ATOM 810 O O . LYS A 1 101 ? 13.856 -10.017 -43.345 1.00 58.59 101 LYS A O 1
ATOM 815 N N . ARG A 1 102 ? 12.692 -9.734 -41.466 1.00 63.12 102 ARG A N 1
ATOM 816 C CA . ARG A 1 102 ? 12.607 -8.261 -41.583 1.00 63.12 102 ARG A CA 1
ATOM 817 C C . ARG A 1 102 ? 13.983 -7.616 -41.391 1.00 63.12 102 ARG A C 1
ATOM 819 O O . ARG A 1 102 ? 14.291 -6.624 -42.041 1.00 63.12 102 ARG A O 1
ATOM 826 N N . ILE A 1 103 ? 14.811 -8.181 -40.509 1.00 65.06 103 ILE A N 1
ATOM 827 C CA . ILE A 1 103 ? 16.205 -7.744 -40.346 1.00 65.06 103 ILE A CA 1
ATOM 828 C C . ILE A 1 103 ? 17.011 -8.059 -41.618 1.00 65.06 103 ILE A C 1
ATOM 830 O O . ILE A 1 103 ? 17.744 -7.189 -42.079 1.00 65.06 103 ILE A O 1
ATOM 834 N N . GLN A 1 104 ? 16.845 -9.246 -42.214 1.00 59.47 104 GLN A N 1
ATOM 835 C CA . GLN A 1 104 ? 17.448 -9.600 -43.507 1.00 59.47 104 GLN A CA 1
ATOM 836 C C . GLN A 1 104 ? 16.960 -8.691 -44.644 1.00 59.47 104 GLN A C 1
ATOM 838 O O . GLN A 1 104 ? 17.798 -8.146 -45.352 1.00 59.47 104 GLN A O 1
ATOM 843 N N . ASP A 1 105 ? 15.655 -8.427 -44.753 1.00 66.19 105 ASP A N 1
ATOM 844 C CA . ASP A 1 105 ? 15.078 -7.548 -45.780 1.00 66.19 105 ASP A CA 1
ATOM 845 C C . ASP A 1 105 ? 15.602 -6.107 -45.662 1.00 66.19 105 ASP A C 1
ATOM 847 O O . ASP A 1 105 ? 15.920 -5.480 -46.666 1.00 66.19 105 ASP A O 1
ATOM 851 N N . ILE A 1 106 ? 15.750 -5.561 -44.448 1.00 67.12 106 ILE A N 1
ATOM 852 C CA . ILE A 1 106 ? 16.320 -4.213 -44.249 1.00 67.12 106 ILE A CA 1
ATOM 853 C C . ILE A 1 106 ? 17.809 -4.175 -44.634 1.00 67.12 106 ILE A C 1
ATOM 855 O O . ILE A 1 106 ? 18.283 -3.170 -45.162 1.00 67.12 106 ILE A O 1
ATOM 859 N N . ILE A 1 107 ? 18.550 -5.259 -44.387 1.00 65.56 107 ILE A N 1
ATOM 860 C CA . ILE A 1 107 ? 19.974 -5.370 -44.737 1.00 65.56 107 ILE A CA 1
ATOM 861 C C . ILE A 1 107 ? 20.168 -5.554 -46.248 1.00 65.56 107 ILE A C 1
ATOM 863 O O . ILE A 1 107 ? 21.121 -5.009 -46.803 1.00 65.56 107 ILE A O 1
ATOM 867 N N . GLU A 1 108 ? 19.284 -6.296 -46.915 1.00 63.12 108 GLU A N 1
ATOM 868 C CA . GLU A 1 108 ? 19.337 -6.510 -48.364 1.00 63.12 108 GLU A CA 1
ATOM 869 C C . GLU A 1 108 ? 18.822 -5.308 -49.160 1.00 63.12 108 GLU A C 1
ATOM 871 O O . GLU A 1 108 ? 19.344 -5.022 -50.239 1.00 63.12 108 GLU A O 1
ATOM 876 N N . HIS A 1 109 ? 17.831 -4.581 -48.642 1.00 60.12 109 HIS A N 1
ATOM 877 C CA . HIS A 1 109 ? 17.131 -3.554 -49.412 1.00 60.12 109 HIS A CA 1
ATOM 878 C C . HIS A 1 109 ? 17.669 -2.125 -49.201 1.00 60.12 109 HIS A C 1
ATOM 880 O O . HIS A 1 109 ? 17.335 -1.235 -49.990 1.00 60.12 109 HIS A O 1
ATOM 886 N N . ASP A 1 110 ? 18.516 -1.885 -48.188 1.00 61.47 110 ASP A N 1
ATOM 887 C CA . ASP A 1 110 ? 19.100 -0.565 -47.911 1.00 61.47 110 ASP A CA 1
ATOM 888 C C . ASP A 1 110 ? 20.649 -0.564 -48.012 1.00 61.47 110 ASP A C 1
ATOM 890 O O . ASP A 1 110 ? 21.358 -0.880 -47.044 1.00 61.47 110 ASP A O 1
ATOM 894 N N . PRO A 1 111 ? 21.227 -0.187 -49.176 1.00 61.59 111 PRO A N 1
ATOM 895 C CA . PRO A 1 111 ? 22.676 -0.217 -49.401 1.00 61.59 111 PRO A CA 1
ATOM 896 C C . PRO A 1 111 ? 23.456 0.753 -48.496 1.00 61.59 111 PRO A C 1
ATOM 898 O O . PRO A 1 111 ? 24.664 0.585 -48.308 1.00 61.59 111 PRO A O 1
ATOM 901 N N . VAL A 1 112 ? 22.785 1.734 -47.878 1.00 67.75 112 VAL A N 1
ATOM 902 C CA . VAL A 1 112 ? 23.406 2.730 -46.991 1.00 67.75 112 VAL A CA 1
ATOM 903 C C . VAL A 1 112 ? 23.916 2.089 -45.700 1.00 67.75 112 VAL A C 1
ATOM 905 O O . VAL A 1 112 ? 25.010 2.413 -45.230 1.00 67.75 112 VAL A O 1
ATOM 908 N N . TRP A 1 113 ? 23.161 1.159 -45.112 1.00 68.06 113 TRP A N 1
ATOM 909 C CA . TRP A 1 113 ? 23.578 0.479 -43.883 1.00 68.06 113 TRP A CA 1
ATOM 910 C C . TRP A 1 113 ? 24.681 -0.550 -44.145 1.00 68.06 113 TRP A C 1
ATOM 912 O O . TRP A 1 113 ? 25.655 -0.600 -43.387 1.00 68.06 113 TRP A O 1
ATOM 922 N N . ALA A 1 114 ? 24.595 -1.292 -45.254 1.00 64.25 114 ALA A N 1
ATOM 923 C CA . ALA A 1 114 ? 25.629 -2.236 -45.676 1.00 64.25 114 ALA A CA 1
ATOM 924 C C . ALA A 1 114 ? 26.987 -1.542 -45.894 1.00 64.25 114 ALA A C 1
ATOM 926 O O . ALA A 1 114 ? 28.032 -2.021 -45.440 1.00 64.25 114 ALA A O 1
ATOM 927 N N . GLU A 1 115 ? 26.986 -0.365 -46.523 1.00 68.31 115 GLU A N 1
ATOM 928 C CA . GLU A 1 115 ? 28.205 0.401 -46.776 1.00 68.31 115 GLU A CA 1
ATOM 929 C C . GLU A 1 115 ? 28.785 1.029 -45.494 1.00 68.31 115 GLU A C 1
ATOM 931 O O . GLU A 1 115 ? 30.005 1.028 -45.292 1.00 68.31 115 GLU A O 1
ATOM 936 N N . ARG A 1 116 ? 27.927 1.481 -44.565 1.00 71.75 116 ARG A N 1
ATOM 937 C CA . ARG A 1 116 ? 28.343 2.010 -43.251 1.00 71.75 116 ARG A CA 1
ATOM 938 C C . ARG A 1 116 ? 28.979 0.940 -42.365 1.00 71.75 116 ARG A C 1
ATOM 940 O O . ARG A 1 116 ? 30.026 1.211 -41.774 1.00 71.75 116 ARG A O 1
ATOM 947 N N . PHE A 1 117 ? 28.423 -0.272 -42.324 1.00 67.75 117 PHE A N 1
ATOM 948 C CA . PHE A 1 117 ? 29.042 -1.401 -41.621 1.00 67.75 117 PHE A CA 1
ATOM 949 C C . PHE A 1 117 ? 30.361 -1.828 -42.271 1.00 67.75 117 PHE A C 1
ATOM 951 O O . PHE A 1 117 ? 31.338 -2.076 -41.565 1.00 67.75 117 PHE A O 1
ATOM 958 N N . LYS A 1 118 ? 30.445 -1.819 -43.607 1.00 65.19 118 LYS A N 1
ATOM 959 C CA . LYS A 1 118 ? 31.688 -2.112 -44.340 1.00 65.19 118 LYS A CA 1
ATOM 960 C C . LYS A 1 118 ? 32.782 -1.070 -44.075 1.00 65.19 118 LYS A C 1
ATOM 962 O O . LYS A 1 118 ? 33.955 -1.429 -43.974 1.00 65.19 118 LYS A O 1
ATOM 967 N N . LYS A 1 119 ? 32.423 0.211 -43.925 1.00 69.12 119 LYS A N 1
ATOM 968 C CA . LYS A 1 119 ? 33.358 1.291 -43.560 1.00 69.12 119 LYS A CA 1
ATOM 969 C C . LYS A 1 119 ? 33.835 1.173 -42.109 1.00 69.12 119 LYS A C 1
ATOM 971 O O . LYS A 1 119 ? 35.014 1.401 -41.854 1.00 69.12 119 LYS A O 1
ATOM 976 N N . LEU A 1 120 ? 32.954 0.768 -41.191 1.00 70.50 120 LEU A N 1
ATOM 977 C CA . LEU A 1 120 ? 33.315 0.491 -39.797 1.00 70.50 120 LEU A CA 1
ATOM 978 C C . LEU A 1 120 ? 34.245 -0.727 -39.685 1.00 70.50 120 LEU A C 1
ATOM 980 O O . LEU A 1 120 ? 35.305 -0.623 -39.077 1.00 70.50 120 LEU A O 1
ATOM 984 N N . GLY A 1 121 ? 33.902 -1.839 -40.343 1.00 63.69 121 GLY A N 1
ATOM 985 C CA . GLY A 1 121 ? 34.694 -3.074 -40.333 1.00 63.69 121 GLY A CA 1
ATOM 986 C C . GLY A 1 121 ? 36.084 -2.917 -40.956 1.00 63.69 121 GLY A C 1
ATOM 987 O O . GLY A 1 121 ? 37.040 -3.527 -40.491 1.00 63.69 121 GLY A O 1
ATOM 988 N N . LYS A 1 122 ? 36.249 -2.033 -41.951 1.00 62.78 122 LYS A N 1
ATOM 989 C CA . LYS A 1 122 ? 37.576 -1.685 -42.494 1.00 62.78 122 LYS A CA 1
ATOM 990 C C . LYS A 1 122 ? 38.450 -0.894 -41.519 1.00 62.78 122 LYS A C 1
ATOM 992 O O . LYS A 1 122 ? 39.668 -0.955 -41.633 1.00 62.78 122 LYS A O 1
ATOM 997 N N . MET A 1 123 ? 37.849 -0.153 -40.589 1.00 58.94 123 MET A N 1
ATOM 998 C CA . MET A 1 123 ? 38.577 0.632 -39.589 1.00 58.94 123 MET A CA 1
ATOM 999 C C . MET A 1 123 ? 38.907 -0.201 -38.337 1.00 58.94 123 MET A C 1
ATOM 1001 O O . MET A 1 123 ? 39.847 0.129 -37.622 1.00 58.94 123 MET A O 1
ATOM 1005 N N . THR A 1 124 ? 38.171 -1.295 -38.095 1.00 62.81 124 THR A N 1
ATOM 1006 C CA . THR A 1 124 ? 38.320 -2.160 -36.909 1.00 62.81 124 THR A CA 1
ATOM 1007 C C . THR A 1 124 ? 38.782 -3.594 -37.205 1.00 62.81 124 THR A C 1
ATOM 1009 O O . THR A 1 124 ? 38.953 -4.373 -36.274 1.00 62.81 124 THR A O 1
ATOM 1012 N N . GLY A 1 125 ? 39.010 -3.974 -38.468 1.00 57.09 125 GLY A N 1
ATOM 1013 C CA . GLY A 1 125 ? 39.493 -5.311 -38.852 1.00 57.09 125 GLY A CA 1
ATOM 1014 C C . GLY A 1 125 ? 38.495 -6.460 -38.632 1.00 57.09 125 GLY A C 1
ATOM 1015 O O . GLY A 1 125 ? 38.837 -7.613 -38.881 1.00 57.09 125 GLY A O 1
ATOM 1016 N N . LEU A 1 126 ? 37.266 -6.172 -38.191 1.00 61.16 126 LEU A N 1
ATOM 1017 C CA . LEU A 1 126 ? 36.220 -7.163 -37.925 1.00 61.16 126 LEU A CA 1
ATOM 1018 C C . LEU A 1 126 ? 35.248 -7.231 -39.111 1.00 61.16 126 LEU A C 1
ATOM 1020 O O . LEU A 1 126 ? 34.370 -6.382 -39.276 1.00 61.16 126 LEU A O 1
ATOM 1024 N N . THR A 1 127 ? 35.399 -8.248 -39.957 1.00 53.88 127 THR A N 1
ATOM 1025 C CA . THR A 1 127 ? 34.448 -8.560 -41.031 1.00 53.88 127 THR A CA 1
ATOM 1026 C C . THR A 1 127 ? 33.220 -9.265 -40.452 1.00 53.88 127 THR A C 1
ATOM 1028 O O . THR A 1 127 ? 33.244 -10.475 -40.229 1.00 53.88 127 THR A O 1
ATOM 1031 N N . ILE A 1 128 ? 32.144 -8.507 -40.210 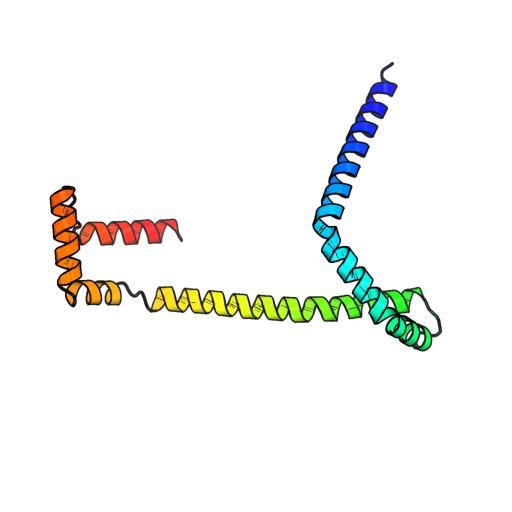1.00 57.75 128 ILE A N 1
ATOM 1032 C CA . ILE A 1 128 ? 30.817 -9.035 -39.845 1.00 57.75 128 ILE A CA 1
ATOM 1033 C C . ILE A 1 128 ? 30.357 -9.962 -40.983 1.00 57.75 128 ILE A C 1
ATOM 1035 O O . ILE A 1 128 ? 30.015 -9.497 -42.069 1.00 57.75 128 ILE A O 1
ATOM 1039 N N . THR A 1 129 ? 30.424 -11.271 -40.751 1.00 61.72 129 THR A N 1
ATOM 1040 C CA . THR A 1 129 ? 30.095 -12.320 -41.728 1.00 61.72 129 THR A CA 1
ATOM 1041 C C . THR A 1 129 ? 28.760 -12.962 -41.322 1.00 61.72 129 THR A C 1
ATOM 1043 O O . THR A 1 129 ? 28.517 -13.086 -40.119 1.00 61.72 129 THR A O 1
ATOM 1046 N N . PRO A 1 130 ? 27.895 -13.391 -42.264 1.00 58.38 130 PRO A N 1
ATOM 1047 C CA . PRO A 1 130 ? 26.566 -13.940 -41.955 1.00 58.38 130 PRO A CA 1
ATOM 1048 C C . PRO A 1 130 ? 26.568 -15.077 -40.919 1.00 58.38 130 PRO A C 1
ATOM 1050 O O . PRO A 1 130 ? 25.696 -15.126 -40.060 1.00 58.38 130 PRO A O 1
ATOM 1053 N N . HIS A 1 131 ? 27.604 -15.922 -40.921 1.00 55.50 131 HIS A N 1
ATOM 1054 C CA . HIS A 1 131 ? 27.754 -17.035 -39.976 1.00 55.50 131 HIS A CA 1
ATOM 1055 C C . HIS A 1 131 ? 27.941 -16.580 -38.515 1.00 55.50 131 HIS A C 1
ATOM 1057 O O . HIS A 1 131 ? 27.498 -17.250 -37.587 1.00 55.50 131 HIS A O 1
ATOM 1063 N N . THR A 1 132 ? 28.575 -15.428 -38.272 1.00 62.50 132 THR A N 1
ATOM 1064 C CA . THR A 1 132 ? 28.757 -14.905 -36.905 1.00 62.50 132 THR A CA 1
ATOM 1065 C C . THR A 1 132 ? 27.431 -14.419 -36.325 1.00 62.50 132 THR A C 1
ATOM 1067 O O . THR A 1 132 ? 27.219 -14.464 -35.119 1.00 62.50 132 THR A O 1
ATOM 1070 N N . VAL A 1 133 ? 26.522 -13.961 -37.188 1.00 65.94 133 VAL A N 1
ATOM 1071 C CA . VAL A 1 133 ? 25.180 -13.522 -36.792 1.00 65.94 133 VAL A CA 1
ATOM 1072 C C . VAL A 1 133 ? 24.317 -14.727 -36.415 1.00 65.94 133 VAL A C 1
ATOM 1074 O O . VAL A 1 133 ? 23.580 -14.656 -35.435 1.00 65.94 133 VAL A O 1
ATOM 1077 N N . GLU A 1 134 ? 24.461 -15.837 -37.139 1.00 61.53 134 GLU A N 1
ATOM 1078 C CA . GLU A 1 134 ? 23.771 -17.100 -36.859 1.00 61.53 134 GLU A CA 1
ATOM 1079 C C . GLU A 1 134 ? 24.234 -17.721 -35.529 1.00 61.53 134 GLU A C 1
ATOM 1081 O O . GLU A 1 134 ? 23.407 -18.020 -34.671 1.00 61.53 134 GLU A O 1
ATOM 1086 N N . GLU A 1 135 ? 25.547 -17.786 -35.277 1.00 68.88 135 GLU A N 1
ATOM 1087 C CA . GLU A 1 135 ? 26.079 -18.280 -33.996 1.00 68.88 135 GLU A CA 1
ATOM 1088 C C . GLU A 1 135 ? 25.690 -17.400 -32.801 1.00 68.88 135 GLU A C 1
ATOM 1090 O O . GLU A 1 135 ? 25.434 -17.909 -31.709 1.00 68.88 135 GLU A O 1
ATOM 1095 N N . LEU A 1 136 ? 25.632 -16.077 -32.980 1.00 72.56 136 LEU A N 1
ATOM 1096 C CA . LEU A 1 136 ? 25.191 -15.164 -31.924 1.00 72.56 136 LEU A CA 1
ATOM 1097 C C . LEU A 1 136 ? 23.689 -15.296 -31.652 1.00 72.56 136 LEU A C 1
ATOM 1099 O O . LEU A 1 136 ? 23.281 -15.231 -30.492 1.00 72.56 136 LEU A O 1
ATOM 1103 N N . ALA A 1 137 ? 22.873 -15.513 -32.687 1.00 67.25 137 ALA A N 1
ATOM 1104 C CA . ALA A 1 137 ? 21.445 -15.772 -32.534 1.00 67.25 137 ALA A CA 1
ATOM 1105 C C . ALA A 1 137 ? 21.195 -17.087 -31.776 1.00 67.25 137 ALA A C 1
ATOM 1107 O O . ALA A 1 137 ? 20.421 -17.096 -30.815 1.00 67.25 137 ALA A O 1
ATOM 1108 N N . ASP A 1 138 ? 21.920 -18.152 -32.123 1.00 69.56 138 ASP A N 1
ATOM 1109 C CA . ASP A 1 138 ? 21.848 -19.444 -31.434 1.00 69.56 138 ASP A CA 1
ATOM 1110 C C . ASP A 1 138 ? 22.368 -19.366 -29.992 1.00 69.56 138 ASP A C 1
ATOM 1112 O O . ASP A 1 138 ? 21.761 -19.920 -29.070 1.00 69.56 138 ASP A O 1
ATOM 1116 N N . ALA A 1 139 ? 23.458 -18.632 -29.752 1.00 74.94 139 ALA A N 1
ATOM 1117 C CA . ALA A 1 139 ? 24.010 -18.443 -28.412 1.00 74.94 139 ALA A CA 1
ATOM 1118 C C . ALA A 1 139 ? 23.070 -17.646 -27.495 1.00 74.94 139 ALA A C 1
ATOM 1120 O O . ALA A 1 139 ? 22.981 -17.941 -26.302 1.00 74.94 139 ALA A O 1
ATOM 1121 N N . ILE A 1 140 ? 22.353 -16.654 -28.029 1.00 72.38 140 ILE A N 1
ATOM 1122 C CA . ILE A 1 140 ? 21.364 -15.879 -27.272 1.00 72.38 140 ILE A CA 1
ATOM 1123 C C . ILE A 1 140 ? 20.099 -16.715 -27.039 1.00 72.38 140 ILE A C 1
ATOM 1125 O O . ILE A 1 140 ? 19.609 -16.757 -25.911 1.00 72.38 140 ILE A O 1
ATOM 1129 N N . GLY A 1 141 ? 19.616 -17.445 -28.050 1.00 64.62 141 GLY A N 1
ATOM 1130 C CA . GLY A 1 141 ? 18.456 -18.332 -27.924 1.00 64.62 141 GLY A CA 1
ATOM 1131 C C . GLY A 1 141 ? 18.664 -19.443 -26.892 1.00 64.62 141 GLY A C 1
ATOM 1132 O O . GLY A 1 141 ? 17.784 -19.706 -26.077 1.00 64.62 141 GLY A O 1
ATOM 1133 N N . LYS A 1 142 ? 19.863 -20.033 -26.847 1.00 65.00 142 LYS A N 1
ATOM 1134 C CA . LYS A 1 142 ? 20.211 -21.102 -25.899 1.00 65.00 142 LYS A CA 1
ATOM 1135 C C . LYS A 1 142 ? 20.448 -20.616 -24.465 1.00 65.00 142 LYS A C 1
ATOM 1137 O O . LYS A 1 142 ? 20.424 -21.425 -23.546 1.00 65.00 142 LYS A O 1
ATOM 1142 N N . LYS A 1 143 ? 20.722 -19.323 -24.260 1.00 54.03 143 LYS A N 1
ATOM 1143 C CA . LYS A 1 143 ? 21.014 -18.748 -22.933 1.00 54.03 143 LYS A CA 1
ATOM 1144 C C . LYS A 1 143 ? 19.802 -18.069 -22.283 1.00 54.03 143 LYS A C 1
ATOM 1146 O O . LYS A 1 143 ? 19.889 -17.660 -21.127 1.00 54.03 143 LYS A O 1
ATOM 1151 N N . VAL A 1 144 ? 18.711 -17.906 -23.030 1.00 51.09 144 VAL A N 1
ATOM 1152 C CA . VAL A 1 144 ? 17.471 -17.252 -22.577 1.00 51.09 144 VAL A CA 1
ATOM 1153 C C . VAL A 1 144 ? 16.294 -18.245 -22.472 1.00 51.09 144 VAL A C 1
ATOM 1155 O O . VAL A 1 144 ? 15.261 -17.884 -21.913 1.00 51.09 144 VAL A O 1
ATOM 1158 N N . GLY A 1 145 ? 16.456 -19.492 -22.936 1.00 42.44 145 GLY A N 1
ATOM 1159 C CA . GLY A 1 145 ? 15.585 -20.633 -22.598 1.00 42.44 145 GLY A CA 1
ATOM 1160 C C . GLY A 1 145 ? 16.105 -21.411 -21.396 1.00 42.44 145 GLY A C 1
ATOM 1161 O O . GLY A 1 145 ? 15.259 -21.887 -20.610 1.00 42.44 145 GLY A O 1
#

Foldseek 3Di:
DVVVVVVVVVVVVVVVVVVVVVVVCVVCVVVVVVVVVVCVVCVVVLVVQCVVVVNPNVVSVVVVVVVVVCVVCVVVVVVVVVVVVVVVVVVVCVVVVVDVVVVVCCCVVDVVVVVVVVVVCVVVVDDPDPVVVVVVVVVVVVVVD